Protein AF-A0A2P5BLC9-F1 (afdb_monomer_lite)

Sequence (56 aa):
MVGTESSIDVSSKENLDKLVQIGEQLLKKPVVRINLDTGLTEPVENGGTNEDSLKK

Structure (mmCIF, N/CA/C/O backbone):
data_AF-A0A2P5BLC9-F1
#
_entry.id   AF-A0A2P5BLC9-F1
#
loop_
_atom_site.group_PDB
_atom_site.id
_atom_site.type_symbol
_atom_site.label_atom_id
_atom_site.label_alt_id
_atom_site.label_comp_id
_atom_site.label_asym_id
_atom_site.label_entity_id
_atom_site.label_seq_id
_atom_site.pdbx_PDB_ins_code
_atom_site.Cartn_x
_atom_site.Cartn_y
_atom_site.Cartn_z
_atom_site.occupancy
_atom_site.B_iso_or_equiv
_atom_site.auth_seq_id
_atom_site.auth_comp_id
_atom_site.auth_asym_id
_atom_site.auth_atom_id
_atom_site.pdbx_PDB_model_num
ATOM 1 N N . MET A 1 1 ? -7.725 -3.504 -20.044 1.00 43.66 1 MET A N 1
ATOM 2 C CA . MET A 1 1 ? -6.316 -3.683 -20.453 1.00 43.66 1 MET A CA 1
ATOM 3 C C . MET A 1 1 ? -5.511 -3.839 -19.176 1.00 43.66 1 MET A C 1
ATOM 5 O O . MET A 1 1 ? -5.694 -3.016 -18.289 1.00 43.66 1 MET A O 1
ATOM 9 N N . VAL A 1 2 ? -4.747 -4.919 -19.029 1.00 67.12 2 VAL A N 1
ATOM 10 C CA . VAL A 1 2 ? -3.868 -5.127 -17.866 1.00 67.12 2 VAL A CA 1
ATOM 11 C C . VAL A 1 2 ? -2.583 -4.328 -18.112 1.00 67.12 2 VAL A C 1
ATOM 13 O O . VAL A 1 2 ? -2.067 -4.367 -19.228 1.00 67.12 2 VAL A O 1
ATOM 16 N N . GLY A 1 3 ? -2.137 -3.540 -17.130 1.00 75.19 3 GLY A N 1
ATOM 17 C CA . GLY A 1 3 ? -0.934 -2.708 -17.249 1.00 75.19 3 GLY A CA 1
ATOM 18 C C . GLY A 1 3 ? 0.341 -3.547 -17.210 1.00 75.19 3 GLY A C 1
ATOM 19 O O . GLY A 1 3 ? 0.348 -4.643 -16.647 1.00 75.19 3 GLY A O 1
ATOM 20 N N . THR A 1 4 ? 1.428 -3.037 -17.786 1.00 79.50 4 THR A N 1
ATOM 21 C CA . THR A 1 4 ? 2.749 -3.691 -17.758 1.00 79.50 4 THR A CA 1
ATOM 22 C C . THR A 1 4 ? 3.227 -3.936 -16.322 1.00 79.50 4 THR A C 1
ATOM 24 O O . THR A 1 4 ? 3.859 -4.950 -16.038 1.00 79.50 4 THR A O 1
ATOM 27 N N . GLU A 1 5 ? 2.827 -3.065 -15.397 1.00 80.69 5 GLU A N 1
ATOM 28 C CA . GLU A 1 5 ? 3.101 -3.142 -13.961 1.00 80.69 5 GLU A CA 1
ATOM 29 C C . GLU A 1 5 ? 2.456 -4.375 -13.315 1.00 80.69 5 GLU A C 1
ATOM 31 O O . GLU A 1 5 ? 2.924 -4.868 -12.297 1.00 80.69 5 GLU A O 1
ATOM 36 N N . SER A 1 6 ? 1.389 -4.908 -13.913 1.00 78.00 6 SER A N 1
ATOM 37 C CA . SER A 1 6 ? 0.693 -6.103 -13.420 1.00 78.00 6 SER A CA 1
ATOM 38 C C . SER A 1 6 ? 1.308 -7.412 -13.937 1.00 78.00 6 SER A C 1
ATOM 40 O O . SER A 1 6 ? 0.857 -8.490 -13.550 1.00 78.00 6 SER A O 1
ATOM 42 N N . SER A 1 7 ? 2.295 -7.336 -14.836 1.00 82.25 7 SER A N 1
ATOM 43 C CA . SER A 1 7 ? 2.947 -8.502 -15.430 1.00 82.25 7 SER A CA 1
ATOM 44 C C . SER A 1 7 ? 4.147 -8.943 -14.596 1.00 82.25 7 SER A C 1
ATOM 46 O O . SER A 1 7 ? 5.118 -8.202 -14.460 1.00 82.25 7 SER A O 1
ATOM 48 N N . ILE A 1 8 ? 4.118 -10.181 -14.096 1.00 74.81 8 ILE A N 1
ATOM 49 C CA . ILE A 1 8 ? 5.204 -10.755 -13.281 1.00 74.81 8 ILE A CA 1
ATOM 50 C C . ILE A 1 8 ? 6.484 -11.029 -14.086 1.00 74.81 8 ILE A C 1
ATOM 52 O O . ILE A 1 8 ? 7.575 -11.025 -13.524 1.00 74.81 8 ILE A O 1
ATOM 56 N N . ASP A 1 9 ? 6.361 -11.208 -15.404 1.00 80.69 9 ASP A N 1
ATOM 57 C CA . ASP A 1 9 ? 7.484 -11.531 -16.296 1.00 80.69 9 ASP A CA 1
ATOM 58 C C . ASP A 1 9 ? 8.228 -10.287 -16.820 1.00 80.69 9 ASP A C 1
ATOM 60 O O . ASP A 1 9 ? 9.198 -10.404 -17.569 1.00 80.69 9 ASP A O 1
ATOM 64 N N . VAL A 1 10 ? 7.790 -9.075 -16.451 1.00 83.75 10 VAL A N 1
ATOM 65 C CA . VAL A 1 10 ? 8.382 -7.819 -16.940 1.00 83.75 10 VAL A CA 1
ATOM 66 C C . VAL A 1 10 ? 9.214 -7.161 -15.839 1.00 83.75 10 VAL A C 1
ATOM 68 O O . VAL A 1 10 ? 8.742 -6.318 -15.082 1.00 83.75 10 VAL A O 1
ATOM 71 N N . SER A 1 11 ? 10.499 -7.506 -15.781 1.00 86.12 11 SER A N 1
ATOM 72 C CA . SER A 1 11 ? 11.470 -7.000 -14.794 1.00 86.12 11 SER A CA 1
ATOM 73 C C . SER A 1 11 ? 12.344 -5.845 -15.308 1.00 86.12 11 SER A C 1
ATOM 75 O O . SER A 1 11 ? 13.435 -5.597 -14.793 1.00 86.12 11 SER A O 1
ATOM 77 N N . SER A 1 12 ? 11.884 -5.118 -16.333 1.00 90.88 12 SER A N 1
ATOM 78 C CA . SER A 1 12 ? 12.593 -3.922 -16.809 1.00 90.88 12 SER A CA 1
ATOM 79 C C . SER A 1 12 ? 12.738 -2.888 -15.686 1.00 90.88 12 SER A C 1
ATOM 81 O O . SER A 1 12 ? 11.836 -2.738 -14.860 1.00 90.88 12 SER A O 1
ATOM 83 N N . LYS A 1 13 ? 13.850 -2.140 -15.675 1.00 92.00 13 LYS A N 1
ATOM 84 C CA . LYS A 1 13 ? 14.103 -1.102 -14.662 1.00 92.00 13 LYS A CA 1
ATOM 85 C C . LYS A 1 13 ? 12.940 -0.111 -14.548 1.00 92.00 13 LYS A C 1
ATOM 87 O O . LYS A 1 13 ? 12.501 0.183 -13.447 1.00 92.00 13 LYS A O 1
ATOM 92 N N . GLU A 1 14 ? 12.405 0.334 -15.683 1.00 91.75 14 GLU A N 1
ATOM 93 C CA . GLU A 1 14 ? 11.259 1.246 -15.719 1.00 91.75 14 GLU A CA 1
ATOM 94 C C . GLU A 1 14 ? 10.025 0.659 -15.017 1.00 91.75 14 GLU A C 1
ATOM 96 O O . GLU A 1 14 ? 9.350 1.363 -14.270 1.00 91.75 14 GLU A O 1
ATOM 101 N N . ASN A 1 15 ? 9.732 -0.629 -15.227 1.00 90.38 15 ASN A N 1
ATOM 102 C CA .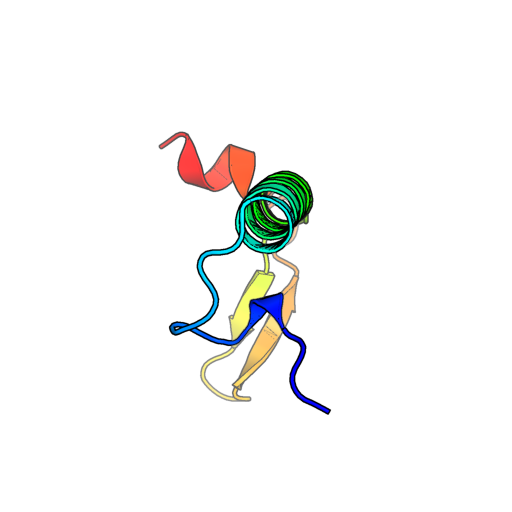 ASN A 1 15 ? 8.587 -1.275 -14.588 1.00 90.38 15 ASN A CA 1
ATOM 103 C C . ASN A 1 15 ? 8.774 -1.385 -13.069 1.00 90.38 15 ASN A C 1
ATOM 105 O O . ASN A 1 15 ? 7.849 -1.109 -12.308 1.00 90.38 15 ASN A O 1
ATOM 109 N N . LEU A 1 16 ? 9.984 -1.733 -12.626 1.00 93.00 16 LEU A N 1
ATOM 110 C CA . LEU A 1 16 ? 10.318 -1.807 -11.204 1.00 93.00 16 LEU A CA 1
ATOM 111 C C . LEU A 1 16 ? 10.232 -0.428 -10.531 1.00 93.00 16 LEU A C 1
ATOM 113 O O . LEU A 1 16 ? 9.624 -0.311 -9.469 1.00 93.00 16 LEU A O 1
ATOM 117 N N . ASP A 1 17 ? 10.756 0.620 -11.172 1.00 94.38 17 ASP A N 1
ATOM 118 C CA . ASP A 1 17 ? 10.682 1.994 -10.661 1.00 94.38 17 ASP A CA 1
ATOM 119 C C . ASP A 1 17 ? 9.216 2.465 -10.545 1.00 94.38 17 ASP A C 1
ATOM 121 O O . ASP A 1 17 ? 8.832 3.081 -9.547 1.00 94.38 17 ASP A O 1
ATOM 125 N N . LYS A 1 18 ? 8.357 2.119 -11.516 1.00 94.00 18 LYS A N 1
ATOM 126 C CA . LYS A 1 18 ? 6.909 2.395 -11.444 1.00 94.00 18 LYS A CA 1
ATOM 127 C C . LYS A 1 18 ? 6.225 1.637 -10.309 1.00 94.00 18 LYS A C 1
ATOM 129 O O . LYS A 1 18 ? 5.394 2.217 -9.614 1.00 94.00 18 LYS A O 1
ATOM 134 N N . LEU A 1 19 ? 6.571 0.369 -10.089 1.00 93.94 19 LEU A N 1
ATOM 135 C CA . LEU A 1 19 ? 6.020 -0.423 -8.986 1.00 93.94 19 LEU A CA 1
ATOM 136 C C . LEU A 1 19 ? 6.374 0.167 -7.617 1.00 93.94 19 LEU A C 1
ATOM 138 O O . LEU A 1 19 ? 5.508 0.224 -6.742 1.00 93.94 19 LEU A O 1
ATOM 142 N N . VAL A 1 20 ? 7.600 0.672 -7.446 1.00 95.50 20 VAL A N 1
ATOM 143 C CA . VAL A 1 20 ? 8.000 1.406 -6.233 1.00 95.50 20 VAL A CA 1
ATOM 144 C C . VAL A 1 20 ? 7.121 2.642 -6.040 1.00 95.50 20 VAL A C 1
ATOM 146 O O . VAL A 1 20 ? 6.529 2.807 -4.974 1.00 95.50 20 VAL A O 1
ATOM 149 N N . GLN A 1 21 ? 6.948 3.462 -7.082 1.00 96.38 21 GLN A N 1
ATOM 150 C CA . GLN A 1 21 ? 6.096 4.658 -7.017 1.00 96.38 21 GLN A CA 1
ATOM 151 C C . GLN A 1 21 ? 4.637 4.323 -6.682 1.00 96.38 21 GLN A C 1
ATOM 153 O O . GLN A 1 21 ? 4.003 5.027 -5.893 1.00 96.38 21 GLN A O 1
ATOM 158 N N . ILE A 1 22 ? 4.092 3.242 -7.249 1.00 95.38 22 ILE A N 1
ATOM 159 C CA . ILE A 1 22 ? 2.743 2.760 -6.927 1.00 95.38 22 ILE A CA 1
ATOM 160 C C . ILE A 1 22 ? 2.661 2.382 -5.444 1.00 95.38 22 ILE A C 1
ATOM 162 O O . ILE A 1 22 ? 1.718 2.795 -4.769 1.00 95.38 22 ILE A O 1
ATOM 166 N N . GLY A 1 23 ? 3.648 1.651 -4.921 1.00 96.00 23 GLY A N 1
ATOM 167 C CA . GLY A 1 23 ? 3.726 1.297 -3.503 1.00 96.00 23 GLY A CA 1
ATOM 168 C C . GLY A 1 23 ? 3.743 2.526 -2.591 1.00 96.00 23 GLY A C 1
ATOM 169 O O . GLY A 1 23 ? 2.921 2.629 -1.680 1.00 96.00 23 GLY A O 1
ATOM 170 N N . GLU A 1 24 ? 4.601 3.505 -2.879 1.00 97.81 24 GLU A N 1
ATOM 171 C CA . GLU A 1 24 ? 4.685 4.768 -2.129 1.00 97.81 24 GLU A CA 1
ATOM 172 C C . GLU A 1 24 ? 3.370 5.563 -2.153 1.00 97.81 24 GLU A C 1
ATOM 174 O O . GLU A 1 24 ? 2.981 6.173 -1.154 1.00 97.81 24 GLU A O 1
ATOM 179 N N . GLN A 1 25 ? 2.654 5.554 -3.280 1.00 97.81 25 GLN A N 1
ATOM 180 C CA . GLN A 1 25 ? 1.335 6.178 -3.380 1.00 97.81 25 GLN A CA 1
ATOM 181 C C . GLN A 1 25 ? 0.277 5.411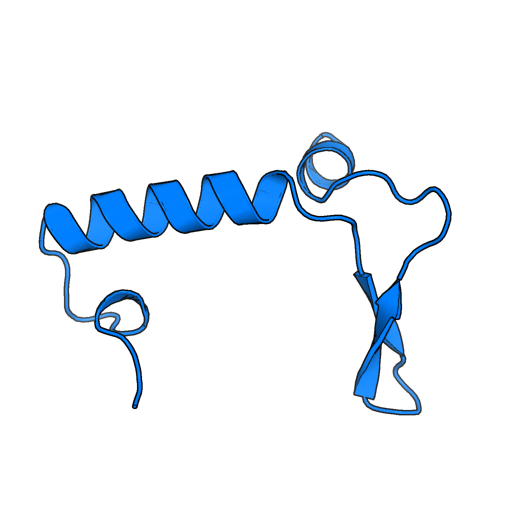 -2.583 1.00 97.81 25 GLN A C 1
ATOM 183 O O . GLN A 1 25 ? -0.565 6.036 -1.939 1.00 97.81 25 GLN A O 1
ATOM 188 N N . LEU A 1 26 ? 0.304 4.075 -2.610 1.00 96.69 26 LEU A N 1
ATOM 189 C CA . LEU A 1 26 ? -0.625 3.231 -1.856 1.00 96.69 26 LEU A CA 1
ATOM 190 C C . LEU A 1 26 ? -0.448 3.394 -0.345 1.00 96.69 26 LEU A C 1
ATOM 192 O O . LEU A 1 26 ? -1.453 3.435 0.363 1.00 96.69 26 LEU A O 1
ATOM 196 N N . LEU A 1 27 ? 0.785 3.552 0.139 1.00 97.19 27 LEU A N 1
ATOM 197 C CA . LEU A 1 27 ? 1.077 3.808 1.553 1.00 97.19 27 LEU A CA 1
ATOM 198 C C . LEU A 1 27 ? 0.366 5.066 2.075 1.00 97.19 27 LEU A C 1
ATOM 200 O O . LEU A 1 27 ? -0.171 5.055 3.178 1.00 97.19 27 LEU A O 1
ATOM 204 N N . LYS A 1 28 ? 0.271 6.113 1.251 1.00 97.38 28 LYS A N 1
ATOM 205 C CA . LYS A 1 28 ? -0.382 7.384 1.605 1.00 97.38 28 LYS A CA 1
ATOM 206 C C . LYS A 1 28 ? -1.911 7.346 1.524 1.00 97.38 28 LYS A C 1
ATOM 208 O O . LYS A 1 28 ? -2.563 8.295 1.957 1.00 97.38 28 LYS A O 1
ATOM 213 N N . LYS A 1 29 ? -2.506 6.301 0.937 1.00 96.19 29 LYS A N 1
ATOM 214 C CA . LYS A 1 29 ? -3.969 6.185 0.833 1.00 96.19 29 LYS A CA 1
ATOM 215 C C . LYS A 1 29 ? -4.591 5.863 2.196 1.00 96.19 29 LYS A C 1
ATOM 217 O O . LYS A 1 29 ? -3.945 5.200 3.011 1.00 96.19 29 LYS A O 1
ATOM 222 N N . PRO A 1 30 ? -5.837 6.306 2.440 1.00 96.00 30 PRO A N 1
ATOM 223 C CA . PRO A 1 30 ? -6.556 5.958 3.655 1.00 96.00 30 PRO A CA 1
ATOM 224 C C . PRO A 1 30 ? -6.806 4.453 3.729 1.00 96.00 30 PRO A C 1
ATOM 226 O O . PRO A 1 30 ? -6.986 3.788 2.703 1.00 96.00 30 PRO A O 1
ATOM 229 N N . VAL A 1 31 ? -6.861 3.940 4.953 1.00 96.06 31 VAL A N 1
ATOM 230 C CA . VAL A 1 31 ? -7.212 2.542 5.205 1.00 96.06 31 VAL A CA 1
ATOM 231 C C . VAL A 1 31 ? -8.655 2.285 4.789 1.00 96.06 31 VAL A C 1
ATOM 233 O O . VAL A 1 31 ? -9.579 3.030 5.133 1.00 96.06 31 VAL A O 1
ATOM 236 N N . VAL A 1 32 ? -8.847 1.175 4.086 1.00 95.50 32 VAL A N 1
ATOM 237 C CA . VAL A 1 32 ? -10.163 0.624 3.774 1.00 95.50 32 VAL A CA 1
ATOM 238 C C . VAL A 1 32 ? -10.246 -0.804 4.295 1.00 95.50 32 VAL A C 1
ATOM 240 O O . VAL A 1 32 ? -9.261 -1.542 4.279 1.00 95.50 32 VAL A O 1
ATOM 243 N N . ARG A 1 33 ? -11.427 -1.200 4.760 1.00 94.50 33 ARG A N 1
ATOM 244 C CA . ARG A 1 33 ? -11.738 -2.574 5.166 1.00 94.50 33 ARG A CA 1
ATOM 245 C C . ARG A 1 33 ? -12.613 -3.239 4.116 1.00 94.50 33 ARG A C 1
ATOM 247 O O . ARG A 1 33 ? -13.349 -2.556 3.416 1.00 94.50 33 ARG A O 1
ATOM 254 N N . ILE A 1 34 ? -12.579 -4.561 4.036 1.00 94.56 34 ILE A N 1
ATOM 255 C CA . ILE A 1 34 ? -13.540 -5.316 3.228 1.00 94.56 34 ILE A CA 1
ATOM 256 C C . ILE A 1 34 ? -14.729 -5.663 4.120 1.00 94.56 34 ILE A C 1
ATOM 258 O O . ILE A 1 34 ? -14.556 -6.241 5.194 1.00 94.56 34 ILE A O 1
ATOM 262 N N . ASN A 1 35 ? -15.929 -5.314 3.676 1.00 95.69 35 ASN A N 1
ATOM 263 C CA . ASN A 1 35 ? -17.161 -5.830 4.247 1.00 95.69 35 ASN A CA 1
ATOM 264 C C . ASN A 1 35 ? -17.359 -7.263 3.735 1.00 95.69 35 ASN A C 1
ATOM 266 O O . ASN A 1 35 ? -17.485 -7.477 2.532 1.00 95.69 35 ASN A O 1
ATOM 270 N N . LEU A 1 36 ? -17.350 -8.247 4.633 1.00 95.38 36 LEU A N 1
ATOM 271 C CA . LEU A 1 36 ? -17.411 -9.664 4.256 1.00 95.38 36 LEU A CA 1
ATOM 272 C C . LEU A 1 36 ? -18.799 -10.109 3.777 1.00 95.38 36 LEU A C 1
ATOM 274 O O . LEU A 1 36 ? -18.889 -11.089 3.043 1.00 95.38 36 LEU A O 1
ATOM 278 N N . ASP A 1 37 ? -19.855 -9.381 4.143 1.00 96.12 37 ASP A N 1
ATOM 279 C CA . ASP A 1 37 ? -21.223 -9.676 3.713 1.00 96.12 37 ASP A CA 1
ATOM 280 C C . ASP A 1 37 ? -21.469 -9.199 2.274 1.00 96.12 37 ASP A C 1
ATOM 282 O O . ASP A 1 37 ? -22.161 -9.860 1.502 1.00 96.12 37 ASP A O 1
ATOM 286 N N . THR A 1 38 ? -20.898 -8.048 1.899 1.00 95.81 38 THR A N 1
ATOM 287 C CA . THR A 1 38 ? -21.103 -7.431 0.573 1.00 95.81 38 THR A CA 1
ATOM 288 C C . THR A 1 38 ? -19.933 -7.630 -0.391 1.00 95.81 38 THR A C 1
ATOM 290 O O . THR A 1 38 ? -20.091 -7.443 -1.596 1.00 95.81 38 THR A O 1
ATOM 293 N N . GLY A 1 39 ? -18.750 -7.977 0.120 1.00 95.94 39 GLY A N 1
ATOM 294 C CA . GLY A 1 39 ? -17.498 -8.038 -0.637 1.00 95.94 39 GLY A CA 1
ATOM 295 C C . GLY A 1 39 ? -16.933 -6.670 -1.038 1.00 95.94 39 GLY A C 1
ATOM 296 O O . GLY A 1 39 ? -15.936 -6.613 -1.758 1.00 95.94 39 GLY A O 1
ATOM 297 N N . LEU A 1 40 ? -17.552 -5.566 -0.608 1.00 96.19 40 L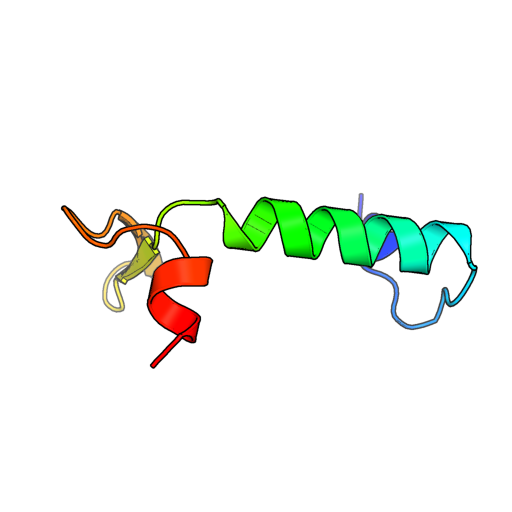EU A N 1
ATOM 298 C CA . LEU A 1 40 ? -17.144 -4.212 -0.982 1.00 96.19 40 LEU A CA 1
ATOM 299 C C . LEU A 1 40 ? -16.146 -3.620 0.015 1.00 96.19 40 LEU A C 1
ATOM 301 O O . LEU A 1 40 ? -16.134 -3.955 1.198 1.00 96.19 40 LEU A O 1
ATOM 305 N N . THR A 1 41 ? -15.315 -2.697 -0.468 1.00 94.56 41 THR A N 1
ATOM 306 C CA . THR A 1 41 ? -14.408 -1.922 0.382 1.00 94.56 41 THR A CA 1
ATOM 307 C C . THR A 1 41 ? -15.130 -0.744 1.024 1.00 94.56 41 THR A C 1
ATOM 309 O O . THR A 1 41 ? -15.767 0.046 0.327 1.00 94.56 41 THR A O 1
ATOM 312 N N . GLU A 1 42 ? -14.954 -0.572 2.327 1.00 94.94 42 GLU A N 1
ATOM 313 C CA . GLU A 1 42 ? -15.507 0.521 3.120 1.00 94.94 42 GLU A CA 1
ATOM 314 C C . GLU A 1 42 ? -14.382 1.346 3.760 1.00 94.94 42 GLU A C 1
ATOM 316 O O . GLU A 1 42 ? -13.374 0.774 4.190 1.00 94.94 42 GLU A O 1
ATOM 321 N N . PRO A 1 43 ? -14.528 2.678 3.863 1.00 91.94 43 PRO A N 1
ATOM 322 C CA . PRO A 1 43 ? -13.570 3.503 4.587 1.00 91.94 43 PRO A CA 1
ATOM 323 C C . PRO A 1 43 ? -13.555 3.144 6.077 1.00 91.94 43 PRO A C 1
ATOM 325 O O . PRO A 1 43 ? -14.597 2.876 6.677 1.00 91.94 43 PRO A O 1
ATOM 328 N N . VAL A 1 44 ? -12.371 3.177 6.686 1.00 94.56 44 VAL A N 1
ATOM 329 C CA . VAL A 1 44 ? -12.231 3.081 8.143 1.00 94.56 44 VAL A CA 1
ATOM 330 C C . VAL A 1 44 ? -12.173 4.493 8.710 1.00 94.56 44 VAL A C 1
ATOM 332 O O . VAL A 1 44 ? -11.192 5.213 8.518 1.00 94.56 44 VAL A O 1
ATOM 335 N N . GLU A 1 45 ? -13.235 4.906 9.398 1.00 92.00 45 GLU A N 1
ATOM 336 C CA . GLU A 1 45 ? -13.286 6.221 10.034 1.00 92.00 45 GLU A CA 1
ATOM 337 C C . GLU A 1 45 ? -12.152 6.363 11.060 1.00 92.00 45 GLU A C 1
ATOM 339 O O . GLU A 1 45 ? -11.916 5.467 11.869 1.00 92.00 45 GLU A O 1
ATOM 344 N N . ASN A 1 46 ? -11.417 7.478 10.992 1.00 92.00 46 ASN A N 1
ATOM 345 C CA . ASN A 1 46 ? -10.217 7.736 11.800 1.00 92.00 46 ASN A CA 1
ATOM 346 C C . ASN A 1 46 ? -9.118 6.650 11.688 1.00 92.00 46 ASN A C 1
ATOM 348 O O . ASN A 1 46 ? -8.246 6.570 12.549 1.00 92.00 46 ASN A O 1
ATOM 352 N N . GLY A 1 47 ? -9.127 5.834 10.624 1.00 91.19 47 GLY A N 1
ATOM 353 C CA . GLY A 1 47 ? -8.175 4.736 10.410 1.00 91.19 47 GLY A CA 1
ATOM 354 C C . GLY A 1 47 ? -6.760 5.155 9.993 1.00 91.19 47 GLY A C 1
ATOM 355 O O . GLY A 1 47 ? -5.866 4.316 9.970 1.00 91.19 47 GLY A O 1
ATOM 356 N N . GLY A 1 48 ? -6.542 6.432 9.668 1.00 94.44 48 GLY A N 1
ATOM 357 C CA . GLY A 1 48 ? -5.255 6.922 9.166 1.00 94.44 48 GLY A CA 1
ATOM 358 C C . GLY A 1 48 ? -4.918 6.388 7.769 1.00 94.44 48 GLY A C 1
ATOM 359 O O . GLY A 1 48 ? -5.808 6.039 6.985 1.00 94.44 48 GLY A O 1
ATOM 360 N N . THR A 1 49 ? -3.627 6.359 7.442 1.00 96.50 49 THR A N 1
ATOM 361 C CA . THR A 1 49 ? -3.118 5.840 6.163 1.00 96.50 49 THR A CA 1
ATOM 362 C C . THR A 1 49 ? -2.683 4.376 6.261 1.00 96.50 49 THR A C 1
ATOM 364 O O . THR A 1 49 ? -2.491 3.827 7.351 1.00 96.50 49 THR A O 1
ATOM 367 N N . ASN A 1 50 ? -2.496 3.726 5.110 1.00 96.00 50 ASN A N 1
ATOM 368 C CA . ASN A 1 50 ? -1.914 2.383 5.059 1.00 96.00 50 ASN A CA 1
ATOM 369 C C . ASN A 1 50 ? -0.511 2.351 5.689 1.00 96.00 50 ASN A C 1
ATOM 371 O O . ASN A 1 50 ? -0.166 1.385 6.365 1.00 96.00 50 ASN A O 1
ATOM 375 N N . GLU A 1 51 ? 0.276 3.417 5.523 1.00 96.56 51 GLU A N 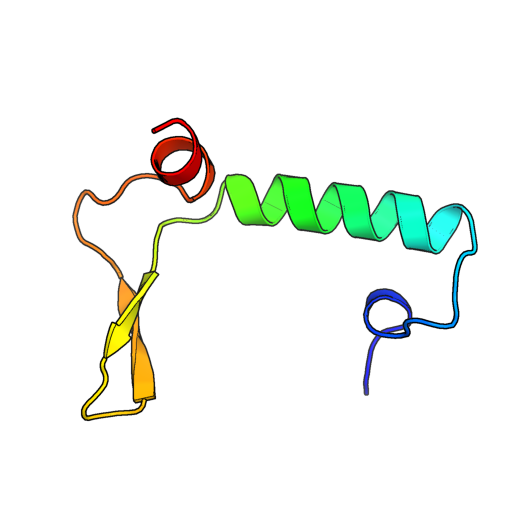1
ATOM 376 C CA . GLU A 1 51 ? 1.587 3.558 6.159 1.00 96.56 51 GLU A CA 1
ATOM 377 C C . GLU A 1 51 ? 1.490 3.536 7.689 1.00 96.56 51 GLU A C 1
ATOM 379 O O . GLU A 1 51 ? 2.242 2.814 8.343 1.00 96.56 51 GLU A O 1
ATOM 384 N N . ASP A 1 52 ? 0.544 4.280 8.267 1.00 95.44 52 ASP A N 1
ATOM 385 C CA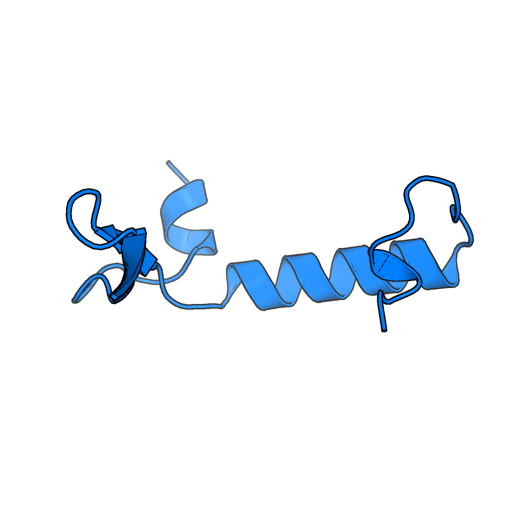 . ASP A 1 52 ? 0.331 4.318 9.721 1.00 95.44 52 ASP A CA 1
ATOM 386 C C . ASP A 1 52 ? -0.069 2.946 10.274 1.00 95.44 52 ASP A C 1
ATOM 388 O O . ASP A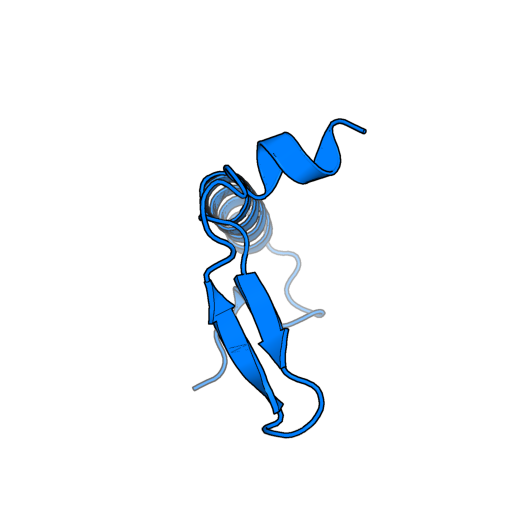 1 52 ? 0.331 2.569 11.376 1.00 95.44 52 ASP A O 1
ATOM 392 N N . SER A 1 53 ? -0.822 2.175 9.488 1.00 93.44 53 SER A N 1
ATOM 393 C CA . SER A 1 53 ? -1.269 0.832 9.864 1.00 93.44 53 SER A CA 1
ATOM 394 C C . SER A 1 53 ? -0.156 -0.215 9.835 1.00 93.44 53 SER A C 1
ATOM 396 O O . SER A 1 53 ? -0.200 -1.160 10.620 1.00 93.44 53 SER A O 1
ATOM 398 N N . LEU A 1 54 ? 0.840 -0.054 8.958 1.00 93.12 54 LEU A N 1
ATOM 399 C CA . LEU A 1 54 ? 1.962 -0.988 8.795 1.00 93.12 54 LEU A CA 1
ATOM 400 C C . LEU A 1 54 ? 3.107 -0.763 9.795 1.00 93.12 54 LEU A C 1
ATOM 402 O O . LEU A 1 54 ? 3.984 -1.612 9.908 1.00 93.12 54 LEU A O 1
ATOM 406 N N . LYS A 1 55 ? 3.117 0.357 10.526 1.00 86.56 55 LYS A N 1
ATOM 407 C CA . LYS A 1 55 ? 4.142 0.689 11.538 1.00 86.56 55 LYS A CA 1
ATOM 408 C C . LYS A 1 55 ? 4.010 -0.097 12.859 1.00 86.56 55 LYS A C 1
ATOM 410 O O . LYS A 1 55 ? 4.749 0.200 13.796 1.00 86.56 55 LYS A O 1
ATOM 415 N N . LYS A 1 56 ? 3.060 -1.031 12.961 1.00 57.03 56 LYS A N 1
ATOM 416 C CA . LYS A 1 56 ? 2.762 -1.810 14.174 1.00 57.03 56 LYS A CA 1
ATOM 417 C C . LYS A 1 56 ? 3.478 -3.151 14.229 1.00 57.03 56 LYS A C 1
ATOM 419 O O . LYS A 1 56 ? 3.613 -3.791 13.167 1.00 57.03 56 LYS A O 1
#

Radius of gyration: 14.6 Å; chains: 1; bounding box: 35×19×35 Å

Foldseek 3Di:
DDDPLNDPPDPDPVSVVVVVVVVVVQQQAADWDQDPVVRDTDGDVVRGGNVVVVVD

pLDDT: mean 90.19, std 10.26, range [43.66, 97.81]

Secondary structure (DSSP, 8-state):
---GGG-TT---HHHHHHHHHHHHHHHTSBPEEE-TTT--EEE-TT--BHHHHHT-

Organism: Trema orientale (NCBI:txid63057)